Protein 2OV0 (pdb70)

Structure (mmCIF, N/CA/C/O backbone):
data_2OV0
#
_entry.id   2OV0
#
_cell.length_a   28.540
_cell.length_b   55.890
_cell.length_c   27.160
_cell.angle_alpha   90.00
_cell.angle_beta   95.61
_cell.angle_gamma   90.00
#
_symmetry.space_group_name_H-M   'P 1 21 1'
#
loop_
_entity.id
_entity.type
_entity.pdbx_description
1 polymer Amicyanin
2 non-polymer 'COPPER (II) ION'
3 non-polymer 'PHOSPHATE ION'
4 non-polymer 'SODIUM ION'
5 water water
#
loop_
_atom_site.group_PDB
_atom_site.id
_atom_site.type_symbol
_atom_site.label_atom_id
_atom_site.label_alt_id
_atom_site.label_comp_id
_atom_site.label_asym_id
_atom_site.label_entity_id
_atom_site.label_seq_id
_atom_site.pdbx_PDB_ins_code
_atom_site.Cartn_x
_atom_site.Cartn_y
_atom_site.Cartn_z
_atom_site.occupancy
_atom_site.B_iso_or_equiv
_atom_site.auth_seq_id
_atom_site.auth_comp_id
_atom_site.auth_asym_id
_atom_site.auth_atom_id
_atom_site.pdbx_PDB_model_num
ATOM 1 N N . ASP A 1 1 ? 26.656 -17.925 21.056 1.00 16.53 1 ASP A N 1
ATOM 2 C CA . ASP A 1 1 ? 25.528 -17.349 20.318 1.00 12.38 1 ASP A CA 1
ATOM 3 C C . ASP A 1 1 ? 25.550 -17.981 18.929 1.00 10.31 1 ASP A C 1
ATOM 4 O O . ASP A 1 1 ? 26.566 -18.464 18.487 1.00 16.54 1 ASP A O 1
ATOM 9 N N . LYS A 1 2 ? 24.427 -17.890 18.330 1.00 7.62 2 LYS A N 1
ATOM 10 C CA . LYS A 1 2 ? 24.268 -18.392 16.984 1.00 7.23 2 LYS A CA 1
ATOM 11 C C . LYS A 1 2 ? 24.651 -17.393 15.890 1.00 6.73 2 LYS A C 1
ATOM 12 O O . LYS A 1 2 ? 24.615 -17.726 14.704 1.00 7.17 2 LYS A O 1
ATOM 19 N N . ALA A 1 3 ? 24.975 -16.175 16.288 1.00 7.54 3 ALA A N 1
ATOM 20 C CA . ALA A 1 3 ? 25.553 -15.213 15.408 1.00 7.56 3 ALA A CA 1
ATOM 21 C C . ALA A 1 3 ? 26.516 -14.335 16.256 1.00 8.03 3 ALA A C 1
ATOM 22 O O . ALA A 1 3 ? 26.228 -14.116 17.437 1.00 11.11 3 ALA A O 1
ATOM 24 N N . THR A 1 4 ? 27.564 -13.876 15.615 1.00 6.75 4 THR A N 1
ATOM 25 C CA . THR A 1 4 ? 28.471 -12.901 16.209 1.00 7.49 4 THR A CA 1
ATOM 26 C C . THR A 1 4 ? 28.313 -11.562 15.486 1.00 5.81 4 THR A C 1
ATOM 27 O O . THR A 1 4 ? 27.804 -11.488 14.370 1.00 6.02 4 THR A O 1
ATOM 31 N N . ILE A 1 5 ? 28.772 -10.524 16.162 1.00 6.49 5 ILE A N 1
ATOM 32 C CA . ILE A 1 5 ? 28.558 -9.143 15.692 1.00 5.76 5 ILE A CA 1
ATOM 33 C C . ILE A 1 5 ? 29.908 -8.527 15.387 1.00 6.08 5 ILE A C 1
ATOM 34 O O . ILE A 1 5 ? 30.643 -8.142 16.324 1.00 7.87 5 ILE A O 1
ATOM 39 N N . PRO A 1 6 ? 30.288 -8.371 14.117 1.00 5.90 6 PRO A N 1
ATOM 40 C CA . PRO A 1 6 ? 31.597 -7.776 13.846 1.00 7.96 6 PRO A CA 1
ATOM 41 C C . PRO A 1 6 ? 31.731 -6.351 14.349 1.00 6.32 6 PRO A C 1
ATOM 42 O O . PRO A 1 6 ? 32.785 -5.964 14.818 1.00 7.45 6 PRO A O 1
ATOM 46 N N . SER A 1 7 ? 30.651 -5.580 14.231 1.00 5.63 7 SER A N 1
ATOM 47 C CA . SER A 1 7 ? 30.649 -4.181 14.634 1.00 5.56 7 SER A CA 1
ATOM 48 C C . SER A 1 7 ? 29.355 -3.852 15.364 1.00 5.45 7 SER A C 1
ATOM 49 O O . SER A 1 7 ? 28.273 -3.931 14.800 1.00 5.56 7 SER A O 1
ATOM 52 N N . GLU A 1 8 ? 29.453 -3.447 16.638 1.00 5.86 8 GLU A N 1
ATOM 53 C CA . GLU A 1 8 ? 28.275 -3.031 17.365 1.00 6.79 8 GLU A CA 1
ATOM 54 C C . GLU A 1 8 ? 27.694 -1.701 16.801 1.00 6.30 8 GLU A C 1
ATOM 55 O O . GLU A 1 8 ? 26.533 -1.391 16.980 1.00 8.80 8 GLU A O 1
ATOM 61 N N . SER A 1 9 ? 28.572 -0.906 16.219 1.00 5.78 9 SER A N 1
ATOM 62 C CA . SER A 1 9 ? 28.170 0.325 15.532 1.00 5.53 9 SER A CA 1
ATOM 63 C C . SER A 1 9 ? 27.707 0.028 14.131 1.00 5.15 9 SER A C 1
ATOM 64 O O . SER A 1 9 ? 28.315 -0.780 13.455 1.00 5.53 9 SER A O 1
ATOM 67 N N . PRO A 1 10 ? 26.718 0.787 13.626 1.00 4.75 10 PRO A N 1
ATOM 68 C CA . PRO A 1 10 ? 26.546 0.772 12.174 1.00 4.81 10 PRO A CA 1
ATOM 69 C C . PRO A 1 10 ? 27.810 1.334 11.523 1.00 4.63 10 PRO A C 1
ATOM 70 O O . PRO A 1 10 ? 28.585 2.079 12.132 1.00 5.38 10 PRO A O 1
ATOM 77 N N . PHE A 1 11 ? 27.958 1.036 10.247 1.00 4.88 11 PHE A N 1
ATOM 78 C CA . PHE A 1 11 ? 29.085 1.526 9.469 1.00 4.94 11 PHE A CA 1
ATOM 79 C C . PHE A 1 11 ? 28.610 1.943 8.098 1.00 4.73 11 PHE A C 1
ATOM 80 O O . PHE A 1 11 ? 27.441 1.795 7.730 1.00 6.17 11 PHE A O 1
ATOM 88 N N . ALA A 1 12 ? 29.484 2.546 7.307 1.00 5.86 12 ALA A N 1
ATOM 89 C CA . ALA A 1 12 ? 29.071 3.100 6.034 1.00 5.79 12 ALA A CA 1
ATOM 90 C C . ALA A 1 12 ? 28.801 1.997 5.043 1.00 5.46 12 ALA A C 1
ATOM 91 O O . ALA A 1 12 ? 29.484 0.975 4.999 1.00 6.08 12 ALA A O 1
ATOM 93 N N . ALA A 1 13 ? 27.849 2.239 4.105 1.00 5.79 13 ALA A N 1
ATOM 94 C CA . ALA A 1 13 ? 27.594 1.274 3.053 1.00 6.30 13 ALA A CA 1
ATOM 95 C C . ALA A 1 13 ? 28.886 0.946 2.290 1.00 6.43 13 ALA A C 1
ATOM 96 O O . ALA A 1 13 ? 29.110 -0.205 1.880 1.00 7.26 13 ALA A O 1
ATOM 98 N N . ALA A 1 14 ? 29.758 1.917 2.075 1.00 6.60 14 ALA A N 1
ATOM 99 C CA . ALA A 1 14 ? 30.979 1.675 1.321 1.00 7.71 14 ALA A CA 1
ATOM 100 C C . ALA A 1 14 ? 31.931 0.743 2.044 1.00 7.48 14 ALA A C 1
ATOM 101 O O . ALA A 1 14 ? 32.902 0.230 1.464 1.00 8.49 14 ALA A O 1
ATOM 103 N N . GLU A 1 15 ? 31.730 0.526 3.366 1.00 5.81 15 GLU A N 1
ATOM 104 C CA . GLU A 1 15 ? 32.583 -0.292 4.223 1.00 6.00 15 GLU A CA 1
ATOM 105 C C . GLU A 1 15 ? 32.112 -1.749 4.270 1.00 5.76 15 GLU A C 1
ATOM 106 O O . GLU A 1 15 ? 32.726 -2.557 4.970 1.00 6.05 15 GLU A O 1
ATOM 112 N N . VAL A 1 16 ? 31.075 -2.096 3.532 1.00 6.02 16 VAL A N 1
ATOM 113 C CA . VAL A 1 16 ? 30.634 -3.489 3.434 1.00 6.57 16 VAL A CA 1
ATOM 114 C C . VAL A 1 16 ? 31.752 -4.375 2.907 1.00 6.31 16 VAL A C 1
ATOM 115 O O . VAL A 1 16 ? 32.476 -4.020 1.989 1.00 8.49 16 VAL A O 1
ATOM 122 N N . ALA A 1 17 ? 31.868 -5.563 3.493 1.00 6.42 17 ALA A N 1
ATOM 123 C CA . ALA A 1 17 ? 32.939 -6.484 3.181 1.00 6.52 17 ALA A CA 1
ATOM 124 C C . ALA A 1 17 ? 32.688 -7.233 1.893 1.00 7.48 17 ALA A C 1
ATOM 125 O O . ALA A 1 17 ? 31.541 -7.609 1.592 1.00 8.73 17 ALA A O 1
ATOM 127 N N . ASP A 1 18 ? 33.737 -7.535 1.171 1.00 9.25 18 ASP A N 1
ATOM 128 C CA . ASP A 1 18 ? 33.654 -8.498 0.091 1.00 11.87 18 ASP A CA 1
ATOM 129 C C . ASP A 1 18 ? 33.159 -9.874 0.720 1.00 9.69 18 ASP A C 1
ATOM 130 O O . ASP A 1 18 ? 33.596 -10.273 1.797 1.00 12.11 18 ASP A O 1
ATOM 135 N N . GLY A 1 19 ? 32.320 -10.479 -0.033 1.00 10.31 19 GLY A N 1
ATOM 136 C CA . GLY A 1 19 ? 31.820 -11.735 0.424 1.00 11.87 19 GLY A CA 1
ATOM 137 C C . GLY A 1 19 ? 30.607 -11.645 1.361 1.00 7.72 19 GLY A C 1
ATOM 138 O O . GLY A 1 19 ? 29.954 -12.657 1.563 1.00 8.81 19 GLY A O 1
ATOM 139 N N . ALA A 1 20 ? 30.313 -10.485 1.901 1.00 7.19 20 ALA A N 1
ATOM 140 C CA . ALA A 1 20 ? 29.112 -10.361 2.749 1.00 6.40 20 ALA A CA 1
ATOM 141 C C . ALA A 1 20 ? 27.878 -10.559 1.866 1.00 5.53 20 ALA A C 1
ATOM 142 O O . ALA A 1 20 ? 27.883 -10.196 0.673 1.00 7.48 20 ALA A O 1
ATOM 144 N N . ILE A 1 21 ? 26.849 -11.103 2.469 1.00 5.06 21 ILE A N 1
ATOM 145 C CA . ILE A 1 21 ? 25.572 -11.373 1.808 1.00 4.88 21 ILE A CA 1
ATOM 146 C C . ILE A 1 21 ? 24.645 -10.193 2.136 1.00 4.66 21 ILE A C 1
ATOM 147 O O . ILE A 1 21 ? 24.236 -10.044 3.292 1.00 5.19 21 ILE A O 1
ATOM 152 N N . VAL A 1 22 ? 24.380 -9.313 1.155 1.00 4.71 22 VAL A N 1
ATOM 153 C CA . VAL A 1 22 ? 23.735 -8.041 1.437 1.00 4.75 22 VAL A CA 1
ATOM 154 C C . VAL A 1 22 ? 22.215 -8.136 1.293 1.00 4.48 22 VAL A C 1
ATOM 155 O O . VAL A 1 22 ? 21.694 -8.625 0.279 1.00 5.29 22 VAL A O 1
ATOM 159 N N . VAL A 1 23 ? 21.527 -7.580 2.292 1.00 4.53 23 VAL A N 1
ATOM 160 C CA . VAL A 1 23 ? 20.093 -7.313 2.271 1.00 4.55 23 VAL A CA 1
ATOM 161 C C . VAL A 1 23 ? 19.904 -5.800 2.295 1.00 4.49 23 VAL A C 1
ATOM 162 O O . VAL A 1 23 ? 20.297 -5.148 3.267 1.00 5.39 23 VAL A O 1
ATOM 166 N N . ASP A 1 24 ? 19.318 -5.264 1.240 1.00 4.86 24 ASP A N 1
ATOM 167 C CA . ASP A 1 24 ? 18.986 -3.852 1.218 1.00 5.11 24 ASP A CA 1
ATOM 168 C C . ASP A 1 24 ? 17.649 -3.621 1.927 1.00 5.13 24 ASP A C 1
ATOM 169 O O . ASP A 1 24 ? 16.782 -4.456 1.924 1.00 6.38 24 ASP A O 1
ATOM 174 N N . ILE A 1 25 ? 17.531 -2.407 2.482 1.00 5.12 25 ILE A N 1
ATOM 175 C CA . ILE A 1 25 ? 16.304 -1.977 3.135 1.00 5.36 25 ILE A CA 1
ATOM 176 C C . ILE A 1 25 ? 15.856 -0.701 2.375 1.00 5.49 25 ILE A C 1
ATOM 177 O O . ILE A 1 25 ? 16.610 0.267 2.286 1.00 6.12 25 ILE A O 1
ATOM 182 N N . ALA A 1 26 ? 14.623 -0.738 1.851 1.00 5.57 26 ALA A N 1
ATOM 183 C CA . ALA A 1 26 ? 14.115 0.442 1.159 1.00 5.96 26 ALA A CA 1
ATOM 184 C C . ALA A 1 26 ? 12.596 0.305 1.094 1.00 5.94 26 ALA A C 1
ATOM 185 O O . ALA A 1 26 ? 12.059 -0.803 1.218 1.00 6.16 26 ALA A O 1
ATOM 187 N N . LYS A 1 27 ? 11.912 1.441 0.923 1.00 6.60 27 LYS A N 1
ATOM 188 C CA . LYS A 1 27 ? 10.458 1.399 0.822 1.00 7.41 27 LYS A CA 1
ATOM 189 C C . LYS A 1 27 ? 9.831 0.712 2.024 1.00 6.86 27 LYS A C 1
ATOM 190 O O . LYS A 1 27 ? 8.787 0.052 1.915 1.00 7.40 27 LYS A O 1
ATOM 196 N N . MET A 1 28 ? 10.416 0.875 3.20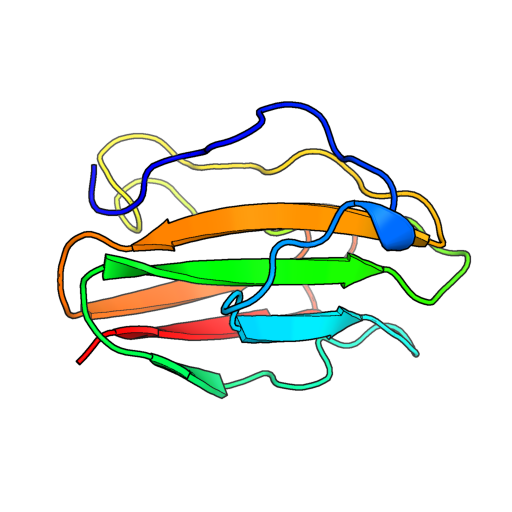1 1.00 6.17 28 MET A N 1
ATOM 197 C CA . MET A 1 28 ? 9.869 0.334 4.415 1.00 6.06 28 MET A CA 1
ATOM 198 C C . MET A 1 28 ? 9.752 -1.195 4.393 1.00 5.66 28 MET A C 1
ATOM 199 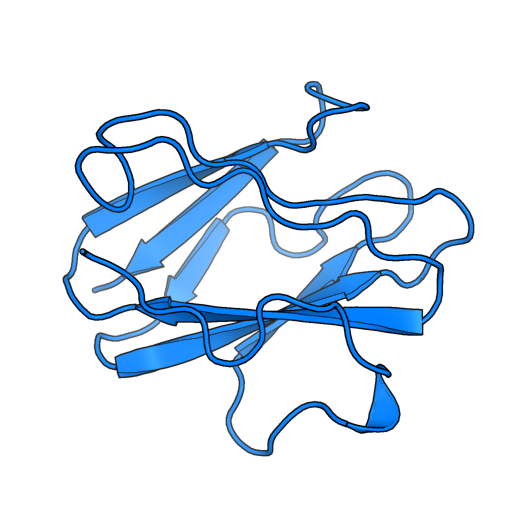O O . MET A 1 28 ? 8.888 -1.746 5.048 1.00 6.22 28 MET A O 1
ATOM 204 N N . LYS A 1 29 ? 10.693 -1.852 3.709 1.00 5.78 29 LYS A N 1
ATOM 205 C CA . LYS A 1 29 ? 10.715 -3.278 3.620 1.00 5.85 29 LYS A CA 1
ATOM 206 C C . LYS A 1 29 ? 12.167 -3.772 3.595 1.00 5.32 29 LYS A C 1
ATOM 207 O O . LYS A 1 29 ? 13.042 -3.146 3.028 1.00 6.38 29 LYS A O 1
ATOM 213 N N . TYR A 1 30 ? 12.375 -4.955 4.179 1.00 4.90 30 TYR A N 1
ATOM 214 C CA . TYR A 1 30 ? 13.625 -5.694 3.896 1.00 4.84 30 TYR A CA 1
ATOM 215 C C . TYR A 1 30 ? 13.466 -6.272 2.486 1.00 5.22 30 TYR A C 1
ATOM 216 O O . TYR A 1 30 ? 12.516 -7.005 2.208 1.00 6.22 30 TYR A O 1
ATOM 225 N N . GLU A 1 31 ? 14.394 -5.935 1.583 1.00 5.11 31 GLU A N 1
ATOM 226 C CA . GLU A 1 31 ? 14.177 -6.265 0.179 1.00 5.89 31 GLU A CA 1
ATOM 227 C C . GLU A 1 31 ? 14.343 -7.750 -0.123 1.00 5.45 31 GLU A C 1
ATOM 228 O O . GLU A 1 31 ? 13.826 -8.230 -1.127 1.00 7.01 31 GLU A O 1
ATOM 234 N N . THR A 1 32 ? 15.023 -8.472 0.763 1.00 5.27 32 THR A N 1
ATOM 235 C CA . THR A 1 32 ? 15.088 -9.905 0.715 1.00 5.02 32 THR A CA 1
ATOM 236 C C . THR A 1 32 ? 14.505 -10.427 2.039 1.00 5.27 32 THR A C 1
ATOM 237 O O . THR A 1 32 ? 15.266 -10.608 3.005 1.00 6.32 32 THR A O 1
ATOM 241 N N . PRO A 1 33 ? 13.197 -10.606 2.127 1.00 5.60 33 PRO A N 1
ATOM 242 C CA . PRO A 1 33 ? 12.613 -10.971 3.432 1.00 6.67 33 PRO A CA 1
ATOM 243 C C . PRO A 1 33 ? 12.907 -12.407 3.835 1.00 5.88 33 PRO A C 1
ATOM 244 O O . PRO A 1 33 ? 12.689 -12.705 5.016 1.00 6.71 33 PRO A O 1
ATOM 248 N N . GLU A 1 34 ? 13.333 -13.270 2.943 1.00 6.00 34 GLU A N 1
ATOM 249 C CA . GLU A 1 34 ? 13.705 -14.637 3.317 1.00 6.38 34 GLU A CA 1
ATOM 250 C C . GLU A 1 34 ? 15.051 -14.915 2.632 1.00 6.64 34 GLU A C 1
ATOM 251 O O . GLU A 1 34 ? 15.152 -15.086 1.416 1.00 11.84 34 GLU A O 1
ATOM 257 N N . LEU A 1 35 ? 16.128 -14.837 3.383 1.00 5.37 35 LEU A N 1
ATOM 258 C CA . LEU A 1 35 ? 17.481 -15.002 2.885 1.00 5.16 35 LEU A CA 1
ATOM 259 C C . LEU A 1 35 ? 18.037 -16.340 3.340 1.00 5.09 35 LEU A C 1
ATOM 260 O O . LEU A 1 35 ? 17.964 -16.630 4.519 1.00 7.24 35 LEU A O 1
ATOM 265 N N . HIS A 1 36 ? 18.600 -17.114 2.422 1.00 5.96 36 HIS A N 1
ATOM 266 C CA . HIS A 1 36 ? 19.221 -18.390 2.743 1.00 6.16 36 HIS A CA 1
ATOM 267 C C . HIS A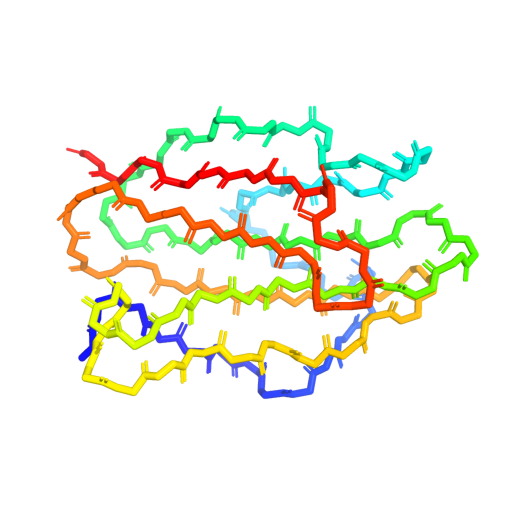 1 36 ? 20.730 -18.264 2.607 1.00 6.26 36 HIS A C 1
ATOM 268 O O . HIS A 1 36 ? 21.223 -17.873 1.563 1.00 7.79 36 HIS A O 1
ATOM 275 N N . VAL A 1 37 ? 21.444 -18.620 3.677 1.00 5.83 37 VAL A N 1
ATOM 276 C CA . VAL A 1 37 ? 22.885 -18.519 3.735 1.00 6.20 37 VAL A CA 1
ATOM 277 C C . VAL A 1 37 ? 23.454 -19.800 4.366 1.00 6.31 37 VAL A C 1
ATOM 278 O O . VAL A 1 37 ? 22.722 -20.636 4.863 1.00 8.16 37 VAL A O 1
ATOM 282 N N . LYS A 1 38 ? 24.778 -19.906 4.360 1.00 7.00 38 LYS A N 1
ATOM 283 C CA . LYS A 1 38 ? 25.446 -21.044 4.973 1.00 8.00 38 LYS A CA 1
ATOM 284 C C . LYS A 1 38 ? 26.070 -20.653 6.308 1.00 6.51 38 LYS A C 1
ATOM 285 O O . LYS A 1 38 ? 26.280 -19.488 6.601 1.00 7.28 38 LYS A O 1
ATOM 291 N N . VAL A 1 39 ? 26.359 -21.688 7.120 1.00 7.12 39 VAL A N 1
ATOM 292 C CA . VAL A 1 39 ? 27.103 -21.448 8.334 1.00 7.28 39 VAL A CA 1
ATOM 293 C C . VAL A 1 39 ? 28.387 -20.748 8.026 1.00 7.27 39 VAL A C 1
ATOM 294 O O . VAL A 1 39 ? 29.130 -21.133 7.110 1.00 7.33 39 VAL A O 1
ATOM 298 N N . GLY A 1 40 ? 28.696 -19.708 8.773 1.00 7.46 40 GLY A N 1
ATOM 299 C CA . GLY A 1 40 ? 29.870 -18.918 8.633 1.00 7.73 40 GLY A CA 1
ATOM 300 C C . GLY A 1 40 ? 29.724 -17.668 7.762 1.00 7.03 40 GLY A C 1
ATOM 301 O O . GLY A 1 40 ? 30.602 -16.869 7.731 1.00 8.25 40 GLY A O 1
ATOM 302 N N . ASP A 1 41 ? 28.591 -17.548 7.067 1.00 6.43 41 ASP A N 1
ATOM 303 C CA . ASP A 1 41 ? 28.383 -16.364 6.257 1.00 5.70 41 ASP A CA 1
ATOM 304 C C . ASP A 1 41 ? 28.091 -15.136 7.150 1.00 5.26 41 ASP A C 1
ATOM 305 O O . ASP A 1 41 ? 27.492 -15.217 8.184 1.00 6.02 41 ASP A O 1
ATOM 313 N N . THR A 1 42 ? 28.543 -14.007 6.626 1.00 5.43 42 THR A N 1
ATOM 314 C CA . THR A 1 42 ? 28.216 -12.704 7.172 1.00 5.16 42 THR A CA 1
ATOM 315 C C . THR A 1 42 ? 27.089 -12.094 6.338 1.00 4.93 42 THR A C 1
ATOM 316 O O . THR A 1 42 ? 27.230 -11.949 5.118 1.00 6.38 42 THR A O 1
ATOM 320 N N . VAL A 1 43 ? 25.978 -11.764 6.996 1.00 4.60 43 VAL A N 1
ATOM 321 C CA . VAL A 1 43 ? 24.876 -11.046 6.377 1.00 4.41 43 VAL A CA 1
ATOM 322 C C . VAL A 1 43 ? 25.026 -9.574 6.765 1.00 4.27 43 VAL A C 1
ATOM 323 O O . VAL A 1 43 ? 25.274 -9.255 7.940 1.00 4.92 43 VAL A O 1
ATOM 327 N N . THR A 1 44 ? 24.871 -8.711 5.774 1.00 4.14 44 THR A N 1
ATOM 328 C CA . THR A 1 44 ? 24.975 -7.284 6.022 1.00 4.16 44 THR A CA 1
ATOM 329 C C . THR A 1 44 ? 23.708 -6.610 5.498 1.00 4.04 44 THR A C 1
ATOM 330 O O . THR A 1 44 ? 23.398 -6.719 4.310 1.00 5.04 44 THR A O 1
ATOM 334 N N . TRP A 1 45 ? 23.008 -5.933 6.395 1.00 3.75 45 TRP A N 1
ATOM 335 C CA . TRP A 1 45 ? 21.877 -5.116 6.015 1.00 3.92 45 TRP A CA 1
ATOM 336 C C . TRP A 1 45 ? 22.406 -3.719 5.692 1.00 3.96 45 TRP A C 1
ATOM 337 O O . TRP A 1 45 ? 23.272 -3.202 6.407 1.00 4.68 45 TRP A O 1
ATOM 348 N N . ILE A 1 46 ? 21.859 -3.124 4.624 1.00 4.15 46 ILE A N 1
ATOM 349 C CA . ILE A 1 46 ? 22.224 -1.767 4.245 1.00 4.12 46 ILE A CA 1
ATOM 350 C C . ILE A 1 46 ? 20.934 -0.968 4.116 1.00 4.30 46 ILE A C 1
ATOM 351 O O . ILE A 1 46 ? 20.073 -1.324 3.303 1.00 4.97 46 ILE A O 1
ATOM 356 N N . ASN A 1 47 ? 20.812 0.095 4.899 1.00 4.51 47 ASN A N 1
ATOM 357 C CA . ASN A 1 47 ? 19.647 0.958 4.783 1.00 4.56 47 ASN A CA 1
ATOM 358 C C . ASN A 1 47 ? 19.843 1.903 3.607 1.00 4.98 47 ASN A C 1
ATOM 359 O O . ASN A 1 47 ? 20.790 2.677 3.570 1.00 6.41 47 ASN A O 1
ATOM 364 N N . ARG A 1 48 ? 18.947 1.803 2.628 1.00 5.21 48 ARG A N 1
ATOM 365 C CA . ARG A 1 48 ? 18.985 2.618 1.432 1.00 6.31 48 ARG A CA 1
ATOM 366 C C . ARG A 1 48 ? 17.946 3.739 1.483 1.00 7.59 48 ARG A C 1
ATOM 367 O O . ARG A 1 48 ? 17.735 4.404 0.444 1.00 11.82 48 ARG A O 1
ATOM 375 N N . GLU A 1 49 ? 17.301 3.958 2.587 1.00 7.05 49 GLU A N 1
ATOM 376 C CA . GLU A 1 49 ? 16.334 5.041 2.631 1.00 9.27 49 GLU A CA 1
ATOM 377 C C . GLU A 1 49 ? 16.511 5.911 3.829 1.00 8.10 49 GLU A C 1
ATOM 378 O O . GLU A 1 49 ? 17.218 5.623 4.771 1.00 7.70 49 GLU A O 1
ATOM 384 N N . ALA A 1 50 ? 15.845 7.077 3.705 1.00 8.74 50 ALA A N 1
ATOM 385 C CA . ALA A 1 50 ? 15.960 8.095 4.689 1.00 10.67 50 ALA A CA 1
ATOM 386 C C . ALA A 1 50 ? 15.505 7.676 6.061 1.00 9.72 50 ALA A C 1
ATOM 387 O O . ALA A 1 50 ? 16.094 8.036 7.076 1.00 11.65 50 ALA A O 1
ATOM 389 N N . MET A 1 51 ? 14.433 6.947 6.146 1.00 9.42 51 MET A N 1
ATOM 390 C CA . MET A 1 51 ? 13.901 6.447 7.398 1.00 9.73 51 MET A CA 1
ATOM 391 C C . MET A 1 51 ? 14.906 5.503 8.083 1.00 7.19 51 MET A C 1
ATOM 392 O O . MET A 1 51 ? 15.264 4.525 7.448 1.00 7.12 51 MET A O 1
ATOM 397 N N . PRO A 1 52 ? 15.298 5.725 9.332 1.00 7.14 52 PRO A N 1
ATOM 398 C CA . PRO A 1 52 ? 16.166 4.769 10.024 1.00 6.60 52 PRO A CA 1
ATOM 399 C C . PRO A 1 52 ? 15.474 3.431 10.287 1.00 5.89 52 PRO A C 1
ATOM 400 O O . PRO A 1 52 ? 14.278 3.415 10.620 1.00 7.13 52 PRO A O 1
ATOM 404 N N . HIS A 1 53 ? 16.261 2.351 10.193 1.00 5.21 53 HIS A N 1
ATOM 405 C CA . HIS A 1 53 ? 15.786 1.017 10.430 1.00 5.06 53 HIS A CA 1
ATOM 406 C C . HIS A 1 53 ? 16.830 0.224 11.207 1.00 5.08 53 HIS A C 1
ATOM 407 O O . HIS A 1 53 ? 18.014 0.535 11.138 1.00 5.73 53 HIS A O 1
ATOM 414 N N . ASN A 1 54 ? 16.403 -0.857 11.857 1.00 4.90 54 ASN A N 1
ATOM 415 C CA . ASN A 1 5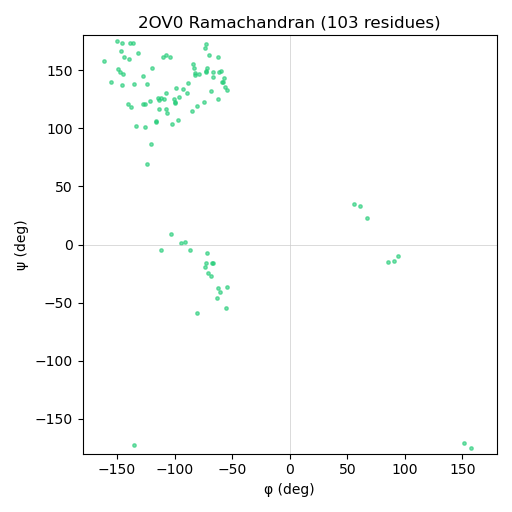4 ? 17.350 -1.799 12.442 1.00 4.64 54 ASN A CA 1
ATOM 416 C C . ASN A 1 54 ? 16.882 -3.221 12.098 1.00 4.49 54 ASN A C 1
ATOM 417 O O . ASN A 1 54 ? 15.941 -3.426 11.334 1.00 5.02 54 ASN A O 1
ATOM 422 N N . VAL A 1 55 ? 17.579 -4.187 12.703 1.00 4.46 55 VAL A N 1
ATOM 423 C CA . VAL A 1 55 ? 17.143 -5.583 12.773 1.00 4.42 55 VAL A CA 1
ATOM 424 C C . VAL A 1 55 ? 17.114 -5.979 14.250 1.00 4.63 55 VAL A C 1
ATOM 425 O O . VAL A 1 55 ? 18.034 -5.628 15.004 1.00 6.03 55 VAL A O 1
ATOM 429 N N . HIS A 1 56 ? 16.081 -6.703 14.634 1.00 4.59 56 HIS A N 1
ATOM 430 C CA . HIS A 1 56 ? 15.829 -7.032 16.044 1.00 4.74 56 HIS A CA 1
ATOM 431 C C . HIS A 1 56 ? 15.339 -8.489 16.081 1.00 4.54 56 HIS A C 1
ATOM 432 O O . HIS A 1 56 ? 14.322 -8.832 15.491 1.00 4.76 56 HIS A O 1
ATOM 439 N N . PHE A 1 57 ? 16.096 -9.316 16.813 1.00 5.00 57 PHE A N 1
ATOM 440 C CA . PHE A 1 57 ? 15.823 -10.718 17.034 1.00 4.92 57 PHE A CA 1
ATOM 441 C C . PHE A 1 57 ? 15.467 -10.871 18.518 1.00 5.08 57 PHE A C 1
ATOM 442 O O . PHE A 1 57 ? 16.241 -10.424 19.386 1.00 5.70 57 PHE A O 1
ATOM 450 N N . VAL A 1 58 ? 14.319 -11.462 18.838 1.00 4.96 58 VAL A N 1
ATOM 451 C CA . VAL A 1 58 ? 13.944 -11.557 20.243 1.00 4.96 58 VAL A CA 1
ATOM 452 C C . VAL A 1 58 ? 14.792 -12.601 20.964 1.00 4.71 58 VAL A C 1
ATOM 453 O O . VAL A 1 58 ? 15.515 -13.384 20.365 1.00 5.03 58 VAL A O 1
ATOM 460 N N . ALA A 1 59 ? 14.687 -12.605 22.304 1.00 4.71 59 ALA A N 1
ATOM 461 C CA . ALA A 1 59 ? 15.505 -13.521 23.098 1.00 4.80 59 ALA A CA 1
ATOM 462 C C . ALA A 1 59 ? 15.258 -14.955 22.671 1.00 5.34 59 ALA A C 1
ATOM 463 O O . ALA A 1 59 ? 14.151 -15.369 22.376 1.00 6.17 59 ALA A O 1
ATOM 465 N N . GLY A 1 60 ? 16.357 -15.719 22.697 1.00 5.65 60 GLY A N 1
ATOM 466 C CA . GLY A 1 60 ? 16.348 -17.122 22.356 1.00 7.02 60 GLY A CA 1
ATOM 467 C C . GLY A 1 60 ? 16.610 -17.383 20.889 1.00 8.13 60 GLY A C 1
ATOM 468 O O . GLY A 1 60 ? 16.866 -18.534 20.513 1.00 17.37 60 GLY A O 1
ATOM 469 N N . VAL A 1 61 ? 16.536 -16.390 20.027 1.00 5.95 61 VAL A N 1
ATOM 470 C CA . VAL A 1 61 ? 16.623 -16.605 18.593 1.00 5.77 61 VAL A CA 1
ATOM 471 C C . VAL A 1 61 ? 18.075 -16.747 18.163 1.00 6.05 61 VAL A C 1
ATOM 472 O O . VAL A 1 61 ? 18.468 -17.756 17.557 1.00 7.75 61 VAL A O 1
ATOM 476 N N . LEU A 1 62 ? 18.903 -15.727 18.419 1.00 6.00 62 LEU A N 1
ATOM 477 C CA . LEU A 1 62 ? 20.315 -15.754 18.108 1.00 6.19 62 LEU A CA 1
ATOM 478 C C . LEU A 1 62 ? 21.193 -16.202 19.267 1.00 6.53 62 LEU A C 1
ATOM 479 O O . LEU A 1 62 ? 22.422 -16.256 19.139 1.00 7.18 62 LEU A O 1
ATOM 484 N N . GLY A 1 63 ? 20.567 -16.530 20.357 1.00 7.93 63 GLY A N 1
ATOM 485 C CA . GLY A 1 63 ? 21.276 -16.816 21.593 1.00 7.93 63 GLY A CA 1
ATOM 486 C C . GLY A 1 63 ? 20.335 -16.442 22.732 1.00 6.84 63 GLY A C 1
ATOM 487 O O . GLY A 1 63 ? 19.174 -16.143 22.541 1.00 7.03 63 GLY A O 1
ATOM 488 N N . GLU A 1 64 ? 20.896 -16.459 23.950 1.00 6.46 64 GLU A N 1
ATOM 489 C CA . GLU A 1 64 ? 20.032 -16.281 25.098 1.00 6.02 64 GLU A CA 1
ATOM 490 C C . GLU A 1 64 ? 19.352 -14.905 25.111 1.00 5.93 64 GLU A C 1
ATOM 491 O O . GLU A 1 64 ? 18.172 -14.801 25.344 1.00 6.42 64 GLU A O 1
ATOM 497 N N . ALA A 1 65 ? 20.147 -13.862 24.851 1.00 5.81 65 ALA A N 1
ATOM 498 C CA . ALA A 1 65 ? 19.597 -12.511 24.874 1.00 5.92 65 ALA A CA 1
ATOM 499 C C . ALA A 1 65 ? 18.936 -12.144 23.551 1.00 4.76 65 ALA A C 1
ATOM 500 O O . ALA A 1 65 ? 19.303 -12.637 22.487 1.00 5.41 65 ALA A O 1
ATOM 502 N N . ALA A 1 66 ? 18.004 -11.199 23.623 1.00 4.51 66 ALA A N 1
ATOM 503 C CA . ALA A 1 66 ? 17.570 -10.509 22.427 1.00 4.48 66 ALA A CA 1
ATOM 504 C C . ALA A 1 66 ? 18.784 -9.808 21.784 1.00 4.75 66 ALA A C 1
ATOM 505 O O . ALA A 1 66 ? 19.701 -9.371 22.494 1.00 5.52 66 ALA A O 1
ATOM 507 N N . LEU A 1 67 ? 18.752 -9.681 20.484 1.00 6.80 67 LEU A N 1
ATOM 508 C CA . LEU A 1 67 ? 19.707 -8.847 19.767 1.00 11.35 67 LEU A CA 1
ATOM 509 C C . LEU A 1 67 ? 18.915 -7.746 19.126 1.00 12.89 67 LEU A C 1
ATOM 510 O O . LEU A 1 67 ? 18.214 -7.969 18.113 1.00 14.43 67 LEU A O 1
ATOM 515 N N . LYS A 1 68 ? 19.021 -6.567 19.681 1.00 13.48 68 LYS A N 1
ATOM 516 C CA . LYS A 1 68 ? 18.387 -5.389 19.141 1.00 12.70 68 LYS A CA 1
ATOM 517 C C . LYS A 1 68 ? 19.516 -4.624 18.432 1.00 10.45 68 LYS A C 1
ATOM 518 O O . LYS A 1 68 ? 20.332 -3.979 19.113 1.00 11.64 68 LYS A O 1
ATOM 527 N N . GLY A 1 69 ? 19.553 -4.688 17.123 1.00 8.08 69 GLY A N 1
ATOM 528 C CA . GLY A 1 69 ? 20.642 -4.052 16.394 1.00 7.06 69 GLY A CA 1
ATOM 529 C C . GLY A 1 69 ? 20.529 -2.538 16.467 1.00 6.21 69 GLY A C 1
ATOM 530 O O . GLY A 1 69 ? 19.469 -1.975 16.778 1.00 7.07 69 GLY A O 1
ATOM 531 N N . PRO A 1 70 ? 21.615 -1.875 16.153 1.00 6.04 70 PRO A N 1
ATOM 532 C CA . PRO A 1 70 ? 21.618 -0.415 16.181 1.00 5.86 70 PRO A CA 1
ATOM 533 C C . PRO A 1 70 ? 20.798 0.142 15.019 1.00 5.26 70 PRO A C 1
ATOM 534 O O . PRO A 1 70 ? 20.710 -0.433 13.935 1.00 5.65 70 PRO A O 1
ATOM 538 N N . MET A 1 71 ? 20.239 1.332 15.223 1.00 5.77 71 MET A N 1
ATOM 539 C CA . MET A 1 71 ? 19.549 2.009 14.141 1.00 5.81 71 MET A CA 1
ATOM 540 C C . MET A 1 71 ? 20.549 2.436 13.072 1.00 5.87 71 MET A C 1
ATOM 541 O O . MET A 1 71 ? 21.600 3.002 13.366 1.00 8.22 71 MET A O 1
ATOM 546 N N . MET A 1 72 ? 20.232 2.135 11.826 1.00 6.06 72 MET A N 1
ATOM 547 C CA . MET A 1 72 ? 21.004 2.511 10.667 1.00 5.79 72 MET A CA 1
ATOM 548 C C . MET A 1 72 ? 20.382 3.735 10.027 1.00 5.56 72 MET A C 1
ATOM 549 O O . MET A 1 72 ? 19.214 3.677 9.613 1.00 5.72 72 MET A O 1
ATOM 554 N N . LYS A 1 73 ? 21.133 4.812 9.907 1.00 5.83 73 LYS A N 1
ATOM 555 C CA . LYS A 1 73 ? 20.714 5.924 9.060 1.00 6.32 73 LYS A CA 1
ATOM 556 C C . LYS A 1 73 ? 20.862 5.541 7.595 1.00 6.23 73 LYS A C 1
ATOM 557 O O . LYS A 1 73 ? 21.404 4.497 7.238 1.00 5.61 73 LYS A O 1
ATOM 565 N N . LYS A 1 74 ? 20.359 6.411 6.689 1.00 7.15 74 LYS A N 1
ATOM 566 C CA . LYS A 1 74 ? 20.475 6.136 5.279 1.00 6.88 74 LYS A CA 1
ATOM 567 C C . LYS A 1 74 ? 21.968 5.940 4.931 1.00 6.21 74 LYS A C 1
ATOM 568 O O . LYS A 1 74 ? 22.832 6.698 5.383 1.00 7.48 74 LYS A O 1
ATOM 574 N N . GLU A 1 75 ? 22.229 4.907 4.140 1.00 5.74 75 GLU A N 1
ATOM 575 C CA . GLU A 1 75 ? 23.559 4.542 3.688 1.00 5.77 75 GLU A CA 1
ATOM 576 C C . GLU A 1 75 ? 24.470 4.044 4.810 1.00 5.29 75 GLU A C 1
ATOM 577 O O . GLU A 1 75 ? 25.673 4.029 4.647 1.00 6.43 75 GLU A O 1
ATOM 583 N N . GLN A 1 76 ? 23.866 3.558 5.903 1.00 4.78 76 GLN A N 1
ATOM 584 C CA . GLN A 1 76 ? 24.569 2.819 6.918 1.00 4.59 76 GLN A CA 1
ATOM 585 C C . GLN A 1 76 ? 24.192 1.329 6.844 1.00 4.20 76 GLN A C 1
ATOM 586 O O . GLN A 1 76 ? 23.181 0.953 6.245 1.00 5.77 76 GLN A O 1
ATOM 592 N N . ALA A 1 77 ? 25.021 0.526 7.479 1.00 4.78 77 ALA A N 1
ATOM 593 C CA . ALA A 1 77 ? 24.996 -0.917 7.342 1.00 4.40 77 ALA A CA 1
ATOM 594 C C . ALA A 1 77 ? 25.335 -1.561 8.684 1.00 4.11 77 ALA A C 1
ATOM 595 O O . ALA A 1 77 ? 25.914 -0.941 9.578 1.00 4.61 77 ALA A O 1
ATOM 597 N N . TYR A 1 78 ? 24.973 -2.848 8.796 1.00 4.05 78 TYR A N 1
ATOM 598 C CA . TYR A 1 78 ? 25.182 -3.590 10.016 1.00 3.89 78 TYR A CA 1
ATOM 599 C C . TYR A 1 78 ? 25.273 -5.071 9.663 1.00 3.73 78 TYR A C 1
ATOM 600 O O . TYR A 1 78 ? 24.491 -5.545 8.827 1.00 4.36 78 TYR A O 1
ATOM 609 N N . SER A 1 79 ? 26.189 -5.796 10.301 1.00 3.98 79 SER A N 1
ATOM 610 C CA . SER A 1 79 ? 26.448 -7.188 9.979 1.00 4.07 79 SER A CA 1
ATOM 611 C C . SER A 1 79 ? 26.216 -8.134 11.141 1.00 4.08 79 SER A C 1
ATOM 612 O O . SER A 1 79 ? 26.474 -7.813 12.314 1.00 4.53 79 SER A O 1
ATOM 615 N N . LEU A 1 80 ? 25.862 -9.365 10.782 1.00 4.07 80 LEU A N 1
ATOM 616 C CA . LEU A 1 80 ? 25.861 -10.503 11.705 1.00 4.17 80 LEU A CA 1
ATOM 617 C C . LEU A 1 80 ? 26.510 -11.673 10.980 1.00 4.24 80 LEU A C 1
ATOM 618 O O . LEU A 1 80 ? 26.207 -11.931 9.814 1.00 5.25 80 LEU A O 1
ATOM 623 N N . THR A 1 81 ? 27.358 -12.415 11.697 1.00 4.39 81 THR A N 1
ATOM 624 C CA . THR A 1 81 ? 27.992 -13.609 11.149 1.00 4.67 81 THR A CA 1
ATOM 625 C C . THR A 1 81 ? 27.343 -14.819 11.816 1.00 4.89 81 THR A C 1
ATOM 626 O O . THR A 1 81 ? 27.443 -14.976 13.030 1.00 6.25 81 THR A O 1
ATOM 630 N N . PHE A 1 82 ? 26.675 -15.650 11.028 1.00 5.08 82 PHE A N 1
ATOM 631 C CA . PHE A 1 82 ? 25.870 -16.742 11.581 1.00 5.10 82 PHE A CA 1
ATOM 632 C C . PHE A 1 82 ? 26.730 -17.990 11.748 1.00 5.62 82 PHE A C 1
ATOM 633 O O . PHE A 1 82 ? 27.448 -18.392 10.853 1.00 8.19 82 PHE A O 1
ATOM 641 N N . THR A 1 83 ? 26.663 -18.601 12.951 1.00 5.09 83 THR A N 1
ATOM 642 C CA . THR A 1 83 ? 27.534 -19.684 13.325 1.00 5.40 83 THR A CA 1
ATOM 643 C C . THR A 1 83 ? 26.817 -21.035 13.476 1.00 4.88 83 THR A C 1
ATOM 644 O O . THR A 1 83 ? 27.496 -22.038 13.726 1.00 5.42 83 THR A O 1
ATOM 648 N N . GLU A 1 84 ? 25.498 -21.068 13.354 1.00 4.96 84 GLU A N 1
ATOM 649 C CA . GLU A 1 84 ? 24.737 -22.282 13.581 1.00 4.78 84 GLU A CA 1
ATOM 650 C C . GLU A 1 84 ? 23.555 -22.286 12.614 1.00 4.66 84 GLU A C 1
ATOM 651 O O . GLU A 1 84 ? 22.895 -21.245 12.441 1.00 5.46 84 GLU A O 1
ATOM 657 N N . ALA A 1 85 ? 23.277 -23.428 12.015 1.00 5.13 85 ALA A N 1
ATOM 658 C CA . ALA A 1 85 ? 22.105 -23.573 11.163 1.00 5.09 85 ALA A CA 1
ATOM 659 C C . ALA A 1 85 ? 20.825 -23.335 11.975 1.00 5.13 85 ALA A C 1
ATOM 660 O O . ALA A 1 85 ? 20.753 -23.643 13.162 1.00 5.78 85 ALA A O 1
ATOM 662 N N . GLY A 1 86 ? 19.814 -22.808 11.286 1.00 5.55 86 GLY A N 1
ATOM 663 C CA . GLY A 1 86 ? 18.508 -22.603 11.888 1.00 5.96 86 GLY A CA 1
ATOM 664 C C . GLY A 1 86 ? 17.773 -21.518 11.104 1.00 5.36 86 GLY A C 1
ATOM 665 O O . GLY A 1 86 ? 18.230 -21.032 10.089 1.00 6.82 86 GLY A O 1
ATOM 666 N N . THR A 1 87 ? 16.606 -21.170 11.627 1.00 5.81 87 THR A N 1
ATOM 667 C CA . THR A 1 87 ? 15.775 -20.113 11.069 1.00 5.88 87 THR A CA 1
ATOM 668 C C . THR A 1 87 ? 15.701 -18.981 12.103 1.00 5.89 87 THR A C 1
ATOM 669 O O . THR A 1 87 ? 15.281 -19.224 13.231 1.00 9.50 87 THR A O 1
ATOM 673 N N . TYR A 1 88 ? 16.037 -17.802 11.658 1.00 5.07 88 TYR A N 1
ATOM 674 C CA . TYR A 1 88 ? 16.183 -16.660 12.570 1.00 5.32 88 TYR A CA 1
ATOM 675 C C . TYR A 1 88 ? 15.310 -15.519 12.088 1.00 5.04 88 TYR A C 1
ATOM 676 O O . TYR A 1 88 ? 15.665 -14.797 11.138 1.00 5.51 88 TYR A O 1
ATOM 685 N N . ASP A 1 89 ? 14.160 -15.365 12.731 1.00 5.28 89 ASP A N 1
ATOM 686 C CA . ASP A 1 89 ? 13.227 -14.296 12.381 1.00 4.94 89 ASP A CA 1
ATOM 687 C C . ASP A 1 89 ? 13.652 -12.996 13.053 1.00 4.50 89 ASP A C 1
ATOM 688 O O . ASP A 1 89 ? 14.152 -13.007 14.196 1.00 5.07 89 ASP A O 1
ATOM 693 N N . TYR A 1 90 ? 13.385 -11.887 12.376 1.00 4.51 90 TYR A N 1
ATOM 694 C CA . TYR A 1 90 ? 13.687 -10.574 12.911 1.00 4.41 90 TYR A CA 1
ATOM 695 C C . TYR A 1 90 ? 12.640 -9.571 12.439 1.00 4.26 90 TYR A C 1
ATOM 696 O O . TYR A 1 90 ? 11.846 -9.832 11.520 1.00 4.86 90 TYR A O 1
ATOM 705 N N . HIS A 1 91 ? 12.660 -8.411 13.082 1.00 4.44 91 HIS A N 1
ATOM 706 C CA . HIS A 1 91 ? 11.790 -7.300 12.719 1.00 4.43 91 HIS A CA 1
ATOM 707 C C . HIS A 1 91 ? 12.541 -6.006 12.950 1.00 4.33 91 HIS A C 1
ATOM 708 O O . HIS A 1 91 ? 13.617 -5.991 13.555 1.00 5.04 91 HIS A O 1
ATOM 715 N N . CYS A 1 92 ? 11.918 -4.899 12.535 1.00 4.60 92 CYS A N 1
ATOM 716 C CA . CYS A 1 92 ? 12.481 -3.580 12.785 1.00 4.54 92 CYS A CA 1
ATOM 717 C C . CYS A 1 92 ? 11.819 -3.023 14.057 1.00 4.77 92 CYS A C 1
ATOM 718 O O . CYS A 1 92 ? 10.607 -3.000 14.182 1.00 5.60 92 CYS A O 1
ATOM 721 N N . THR A 1 93 ? 12.654 -2.604 15.015 1.00 5.28 93 THR A N 1
ATOM 722 C CA . THR A 1 93 ? 12.118 -2.142 16.294 1.00 6.08 93 THR A CA 1
ATOM 723 C C . THR A 1 93 ? 11.085 -1.010 16.146 1.00 6.16 93 THR A C 1
ATOM 724 O O . THR A 1 93 ? 9.959 -1.162 16.664 1.00 8.11 93 THR A O 1
ATOM 728 N N . PRO A 1 94 ? 11.374 0.101 15.489 1.00 6.38 94 PRO A N 1
ATOM 729 C CA . PRO A 1 94 ? 10.341 1.143 15.360 1.00 6.77 94 PRO A CA 1
ATOM 730 C C . PRO A 1 94 ? 9.200 0.758 14.419 1.00 6.35 94 PRO A C 1
ATOM 731 O O . PRO A 1 94 ? 8.132 1.354 14.512 1.00 7.58 94 PRO A O 1
ATOM 735 N N . HIS A 1 95 ? 9.466 -0.140 13.498 1.00 5.80 95 HIS A N 1
ATOM 736 C CA . HIS A 1 95 ? 8.540 -0.517 12.421 1.00 5.65 95 HIS A CA 1
ATOM 737 C C . HIS A 1 95 ? 8.288 -2.029 12.463 1.00 5.22 95 HIS A C 1
ATOM 738 O O . HIS A 1 95 ? 8.713 -2.728 11.549 1.00 5.49 95 HIS A O 1
ATOM 745 N N . PRO A 1 96 ? 7.588 -2.543 13.471 1.00 5.47 96 PRO A N 1
ATOM 746 C CA . PRO A 1 96 ? 7.514 -3.998 13.636 1.00 5.35 96 PRO A CA 1
ATOM 747 C C . PRO A 1 96 ? 6.646 -4.703 12.583 1.00 5.36 96 PRO A C 1
ATOM 748 O O . PRO A 1 96 ? 6.634 -5.922 12.539 1.00 6.52 96 PRO A O 1
ATOM 752 N N . PHE A 1 97 ? 5.950 -3.934 11.753 1.00 5.37 97 PHE A N 1
ATOM 753 C CA . PHE A 1 97 ? 5.337 -4.530 10.558 1.00 5.52 97 PHE A CA 1
ATOM 754 C C . PHE A 1 97 ? 6.395 -4.988 9.547 1.00 5.68 97 PHE A C 1
ATOM 755 O O . PHE A 1 97 ? 6.029 -5.744 8.638 1.00 7.15 97 PHE A O 1
ATOM 763 N N . MET A 1 98 ? 7.629 -4.547 9.657 1.00 4.89 98 MET A N 1
ATOM 764 C CA . MET A 1 98 ? 8.735 -5.015 8.814 1.00 5.09 98 MET A CA 1
ATOM 765 C C . MET A 1 98 ? 9.305 -6.290 9.427 1.00 4.96 98 MET A C 1
ATOM 766 O O . MET A 1 98 ? 9.840 -6.251 10.548 1.00 5.91 98 MET A O 1
ATOM 771 N N . ARG A 1 99 ? 9.168 -7.388 8.716 1.00 5.13 99 ARG A N 1
ATOM 772 C CA . ARG A 1 99 ? 9.591 -8.708 9.179 1.00 5.66 99 ARG A CA 1
ATOM 773 C C . ARG A 1 99 ? 10.486 -9.342 8.136 1.00 5.30 99 ARG A C 1
ATOM 774 O O . ARG A 1 99 ? 10.282 -9.168 6.920 1.00 5.76 99 ARG A O 1
ATOM 782 N N . GLY A 1 100 ? 11.471 -10.095 8.596 1.00 5.09 100 GLY A N 1
ATOM 783 C CA . G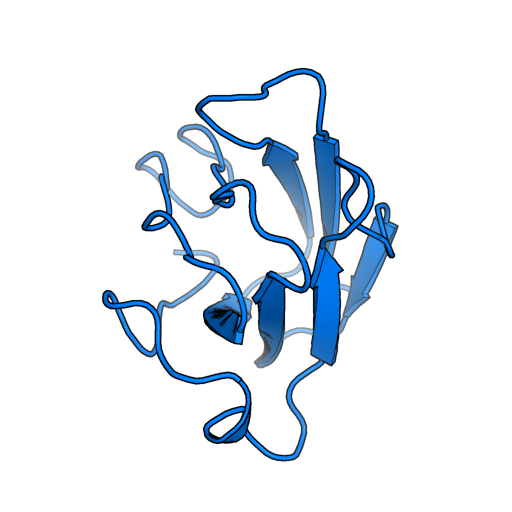LY A 1 100 ? 12.315 -10.861 7.716 1.00 5.37 100 GLY A CA 1
ATOM 784 C C . GLY A 1 100 ? 12.812 -12.111 8.434 1.00 4.90 100 GLY A C 1
ATOM 785 O O . GLY A 1 100 ? 12.563 -12.302 9.635 1.00 5.24 100 GLY A O 1
ATOM 786 N N . LYS A 1 101 ? 13.523 -12.954 7.710 1.00 5.16 101 LYS A N 1
ATOM 787 C CA . LYS A 1 101 ? 14.189 -14.084 8.339 1.00 5.36 101 LYS A CA 1
ATOM 788 C C . LYS A 1 101 ? 15.460 -14.405 7.563 1.00 4.80 101 LYS A C 1
ATOM 789 O O . LYS A 1 101 ? 15.554 -14.211 6.354 1.00 5.21 101 LYS A O 1
ATOM 800 N N . VAL A 1 102 ? 16.418 -14.950 8.321 1.00 4.71 102 VAL A N 1
ATOM 801 C CA . VAL A 1 102 ? 17.622 -15.552 7.753 1.00 4.66 102 VAL A CA 1
ATOM 802 C C . VAL A 1 102 ? 17.541 -17.052 8.050 1.00 4.66 102 VAL A C 1
ATOM 803 O O . VAL A 1 102 ? 17.383 -17.450 9.207 1.00 5.31 102 VAL A O 1
ATOM 807 N N . VAL A 1 103 ? 17.634 -17.854 6.994 1.00 4.79 103 VAL A N 1
ATOM 808 C CA .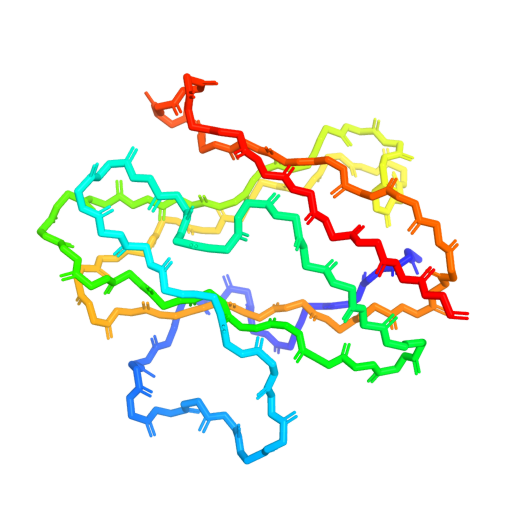 VAL A 1 103 ? 17.659 -19.302 7.104 1.00 4.99 103 VAL A 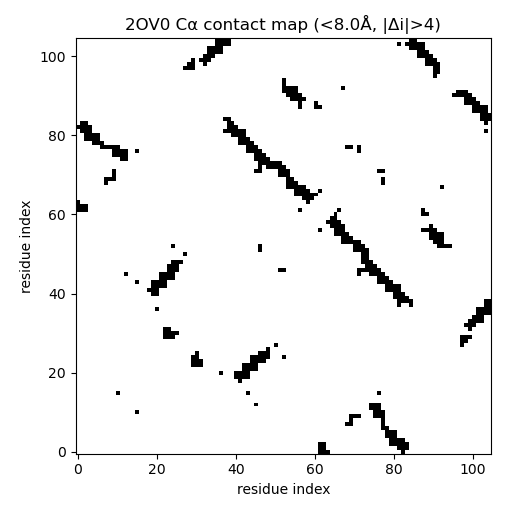CA 1
ATOM 809 C C . VAL A 1 103 ? 19.110 -19.721 6.820 1.00 5.19 103 VAL A C 1
ATOM 810 O O . VAL A 1 103 ? 19.617 -19.485 5.745 1.00 6.55 103 VAL A O 1
ATOM 814 N N . VAL A 1 104 ? 19.763 -20.254 7.855 1.00 5.08 104 VAL A N 1
ATOM 815 C CA . VAL A 1 104 ? 21.144 -20.685 7.782 1.00 5.05 104 VAL A CA 1
ATOM 816 C C . VAL A 1 104 ? 21.128 -22.198 7.607 1.00 5.49 104 VAL A C 1
ATOM 817 O O . VAL A 1 104 ? 20.521 -22.885 8.432 1.00 5.74 104 VAL A O 1
ATOM 821 N N . GLU A 1 105 ? 21.782 -22.703 6.574 1.00 7.14 105 GLU A N 1
ATOM 822 C CA . GLU A 1 105 ? 21.600 -24.126 6.246 1.00 9.23 105 GLU A CA 1
ATOM 823 C C . GLU A 1 105 ? 22.841 -24.737 5.615 1.00 11.33 105 GLU A C 1
ATOM 824 O O . GLU A 1 105 ? 22.959 -25.997 5.720 1.00 14.57 105 GLU A O 1
#

B-factor: mean 10.28, std 7.75, range [3.73, 51.65]

Nearest PDB structures (foldseek):
  4p5s-assembly1_A  TM=1.008E+00  e=1.920E-21  Paracoccus denitrificans
  2gba-assembly1_A  TM=1.000E+00  e=6.490E-21  Paracoccus denitrificans
  2qdw-assembly1_A  TM=1.004E+00  e=1.261E-20  Paracoccus denitrificans
  1sf5-assembly1_A  TM=1.007E+00  e=2.193E-20  Paracoccus denitrificans
  2ids-assembly1_A  TM=9.914E-01  e=1.261E-20  Paracoccus denitrificans

Foldseek 3Di:
DQKDWPDLDWAALVPDDPQAAEFEADPNEGNAQEAEEAAFHKHKYAYQDQDWWWKWFCAPQRHRHIDTGDTAGHRIMTIITGHDFDKTKIATVVRRVHIGIYGYD

Organism: Paracoccus denitrificans (NCBI:txid266)

InterPro domains:
  IPR000923 Blue (type 1) copper domain [PF00127] (46-131)
  IPR001235 Blue (type 1) copper protein, plastocyanin-type [PR00156] (62-75)
  IPR001235 Blue (type 1) copper protein, plastocyanin-type [PR00156] (77-92)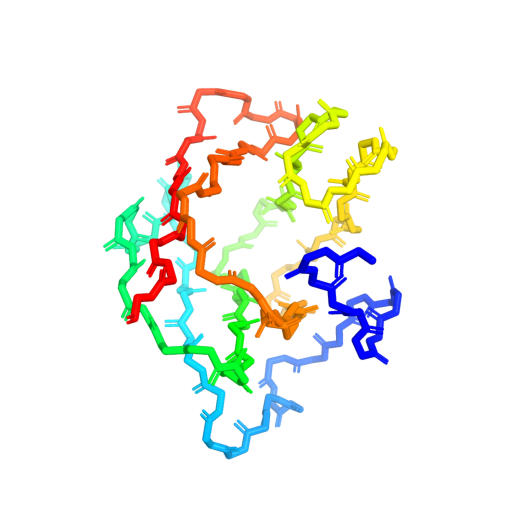
  IPR001235 Blue (type 1) copper protein, plastocyanin-type [PR00156] (110-124)
  IPR002386 Amicyanin/Pseudoazurin [PR00155] (39-54)
  IPR002386 Amicyanin/Pseudoazurin [PR00155] (56-75)
  IPR002386 Amicyanin/Pseudoazurin [PR00155] (77-92)
  IPR002386 Amicyanin/Pseudoazurin [PR00155] (99-114)
  IPR002386 Amicyanin/Pseudoazurin [PR00155] (115-130)
  IPR008972 Cupredoxin [G3DSA:2.60.40.420] (27-131)
  IPR008972 Cupredoxin [SSF49503] (36-131)
  IPR013475 Amicyanin, Paracoccus/Methylobacterium [TIGR02657] (49-131)
  IPR028871 Blue (type 1) copper protein, binding site [PS00196] (111-124)
  IPR035668 Amicyanin [cd13921] (46-131)
  IPR052721 Electron Transfer Amicyanin [PTHR36507] (26-131)

CATH classification: 2.60.40.420

Radius of gyration: 12.21 Å; Cα contacts (8 Å, |Δi|>4): 268; chains: 1; bounding box: 28×32×25 Å

Solvent-accessible surface area: 5341 Å² total; per-residue (Å²): 138,67,6,73,55,85,33,139,68,26,38,43,16,100,117,47,63,151,69,18,59,60,0,42,0,18,148,55,120,7,92,48,74,97,20,92,10,137,79,46,34,34,0,1,0,4,0,96,32,82,83,36,0,1,0,24,0,81,65,53,34,7,14,168,74,51,30,127,4,34,75,0,125,106,64,52,0,3,6,0,28,0,62,81,54,30,80,6,80,4,22,0,51,68,23,63,143,6,149,8,73,0,20,2,131

Sequence (105 aa):
DKATIPSESPFAAAEVADGAIVVDIAKMKYETPELHVKVGDTVTWINREAMPHNVHFVAGVLGEAALKGPMMKKEQAYSLTFTEAGTYDYHCTPHPFMRGKVVVE

Secondary structure (DSSP, 8-state):
--EE-S-SS-EEGGGPPTT-EEEEEETTEESSSEEEE-TTPEEEEEE-SSS-B--EE-TTTSSSS-EEPPPBPTTEEEEEEE-S-EEEEEE-SS-TT-EEEEEE-